Protein AF-A0A0B1S1R9-F1 (afdb_monomer_lite)

Sequence (135 aa):
LTGIVDGVKWVFHLLRCFLVNSSICFGLYNGQFQDDIIDDAQSFVAAAEVLKTRGAYKIYVIATHGVLSSDAPALLEASPITQVIVTNTVPHEVQKMRCHKIKTVDISLMLCEAIRRIYHNESMGQLFRDITLDD

Organism: Oesophagostomum dentatum (NCBI:txid61180)

InterPro domains:
  IPR000836 Phosphoribosyltransferase domain [cd06223] (35-89)
  IPR005946 Ribose-phosphate pyrophosphokinase [PF14572] (35-129)
  IPR005946 Ribose-phosphate pyrophosphokinase [PTHR10210] (35-130)
  IPR029057 Phosphoribosyltransferase-like [G3DSA:3.40.50.2020] (33-105)
  IPR029057 Phosphoribosyltransferase-like [SSF53271] (35-128)

pLDDT: mean 72.1, std 21.44, range [29.03, 93.19]

Radius of gyration: 16.04 Å; chains: 1; bounding box: 42×34×36 Å

Foldseek 3Di:
DVVVVVLVVVVVVVVVVVDPPFLEDDPDDPDDPPPLEDAAQPVVLVVQVVSVVVPGPAYEAEHAHYNCPDCSLVSCQPGSHQAYEYEVPDDCVVSCVSHVRYDYDYCVVLVVVVVVCVVVVHDPVVSSVPDDSPD

Structure (mmCIF, N/CA/C/O backbone):
data_AF-A0A0B1S1R9-F1
#
_entry.id   AF-A0A0B1S1R9-F1
#
loop_
_atom_site.group_PDB
_atom_site.id
_atom_site.type_symbol
_atom_site.label_atom_id
_atom_site.label_alt_id
_atom_site.label_comp_id
_atom_site.label_asym_id
_atom_site.label_entity_id
_atom_site.label_seq_id
_atom_site.pdbx_PDB_ins_code
_atom_site.Cartn_x
_atom_site.Cartn_y
_atom_site.Cartn_z
_atom_site.occupancy
_atom_site.B_iso_or_equiv
_atom_site.auth_seq_id
_atom_site.auth_comp_id
_atom_site.auth_asym_id
_atom_site.auth_atom_id
_atom_site.pdbx_PDB_model_num
ATOM 1 N N . LEU A 1 1 ? 5.076 -2.148 -21.431 1.00 35.22 1 LEU A N 1
ATOM 2 C CA . LEU A 1 1 ? 4.177 -1.368 -20.546 1.00 35.22 1 LEU A CA 1
ATOM 3 C C . LEU A 1 1 ? 3.080 -2.230 -19.917 1.00 35.22 1 LEU A C 1
ATOM 5 O O . LEU A 1 1 ? 2.825 -2.043 -18.741 1.00 35.22 1 LEU A O 1
ATOM 9 N N . THR A 1 2 ? 2.514 -3.220 -20.617 1.00 31.05 2 THR A N 1
ATOM 10 C CA . THR A 1 2 ? 1.559 -4.206 -20.057 1.00 31.05 2 THR A CA 1
ATOM 11 C C . THR A 1 2 ? 2.128 -5.054 -18.908 1.00 31.05 2 THR A C 1
ATOM 13 O O . THR A 1 2 ? 1.465 -5.232 -17.895 1.00 31.05 2 THR A O 1
ATOM 16 N N . GLY A 1 3 ? 3.398 -5.469 -18.989 1.00 31.45 3 GLY A N 1
ATOM 17 C CA . GLY A 1 3 ? 4.004 -6.355 -17.982 1.00 31.45 3 GLY A CA 1
ATOM 18 C C . GLY A 1 3 ? 4.190 -5.772 -16.572 1.00 31.45 3 GLY A C 1
ATOM 19 O O . GLY A 1 3 ? 4.188 -6.533 -15.615 1.00 31.45 3 GLY A O 1
ATOM 20 N N . ILE A 1 4 ? 4.323 -4.449 -16.408 1.00 35.09 4 ILE A N 1
ATOM 21 C CA . ILE A 1 4 ? 4.478 -3.829 -15.072 1.00 35.09 4 ILE A CA 1
ATOM 22 C C . ILE A 1 4 ? 3.134 -3.833 -14.336 1.00 35.09 4 ILE A C 1
ATOM 24 O O . ILE A 1 4 ? 3.068 -4.206 -13.168 1.00 35.09 4 ILE A O 1
ATOM 28 N N . VAL A 1 5 ? 2.052 -3.496 -15.045 1.00 36.81 5 VAL A N 1
ATOM 29 C CA . VAL A 1 5 ? 0.685 -3.510 -14.500 1.00 36.81 5 VAL A CA 1
ATOM 30 C C . VAL A 1 5 ? 0.241 -4.939 -14.167 1.00 36.81 5 VAL A C 1
ATOM 32 O O . VAL A 1 5 ? -0.414 -5.167 -13.151 1.00 36.81 5 VAL A O 1
ATOM 35 N N . ASP A 1 6 ? 0.650 -5.914 -14.984 1.00 38.03 6 ASP A N 1
ATOM 36 C CA . ASP A 1 6 ? 0.406 -7.336 -14.727 1.00 38.03 6 ASP A CA 1
ATOM 37 C C . ASP A 1 6 ? 1.219 -7.861 -13.536 1.00 38.03 6 ASP A C 1
ATOM 39 O O . ASP A 1 6 ? 0.718 -8.671 -12.762 1.00 38.03 6 ASP A O 1
ATOM 43 N N . GLY A 1 7 ? 2.436 -7.357 -13.334 1.00 39.47 7 GLY A N 1
ATOM 44 C CA . GLY A 1 7 ? 3.291 -7.690 -12.197 1.00 39.47 7 GLY A CA 1
ATOM 45 C C . GLY A 1 7 ? 2.722 -7.274 -10.847 1.00 39.47 7 GLY A C 1
ATOM 46 O O . GLY A 1 7 ? 2.695 -8.064 -9.905 1.00 39.47 7 GLY A O 1
ATOM 47 N N . VAL A 1 8 ? 2.190 -6.055 -10.765 1.00 44.72 8 VAL A N 1
ATOM 48 C CA . VAL A 1 8 ? 1.487 -5.590 -9.566 1.00 44.72 8 VAL A CA 1
ATOM 49 C C . VAL A 1 8 ? 0.217 -6.423 -9.342 1.00 44.72 8 VAL A C 1
ATOM 51 O O . VAL A 1 8 ? -0.027 -6.895 -8.232 1.00 44.72 8 VAL A O 1
ATOM 54 N N . LYS A 1 9 ? -0.565 -6.696 -10.397 1.00 40.50 9 LYS A N 1
ATOM 55 C CA . LYS A 1 9 ? -1.725 -7.603 -10.314 1.00 40.50 9 LYS A CA 1
ATOM 56 C C . LYS A 1 9 ? -1.339 -9.009 -9.841 1.00 40.50 9 LYS A C 1
ATOM 58 O O . LYS A 1 9 ? -2.132 -9.640 -9.146 1.00 40.50 9 LYS A O 1
ATOM 63 N N . TRP A 1 10 ? -0.137 -9.482 -10.167 1.00 40.19 10 TRP A N 1
ATOM 64 C CA . TRP A 1 10 ? 0.419 -10.746 -9.681 1.00 40.19 10 TRP A CA 1
ATOM 65 C C . TRP A 1 10 ? 0.801 -10.709 -8.201 1.00 40.19 10 TRP A C 1
ATOM 67 O O . TRP A 1 10 ? 0.472 -11.660 -7.499 1.00 40.19 10 TRP A O 1
ATOM 77 N N . VAL A 1 11 ? 1.390 -9.618 -7.692 1.00 46.78 11 VAL A N 1
ATOM 78 C CA . VAL A 1 11 ? 1.607 -9.418 -6.241 1.00 46.78 11 V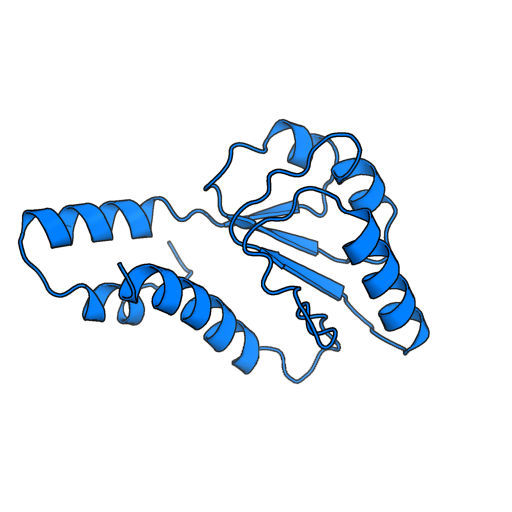AL A CA 1
ATOM 79 C C . VAL A 1 11 ? 0.274 -9.522 -5.489 1.00 46.78 11 VAL A C 1
ATOM 81 O O . VAL A 1 11 ? 0.161 -10.245 -4.498 1.00 46.78 11 VAL A O 1
ATOM 84 N N . PHE A 1 12 ? -0.781 -8.901 -6.024 1.00 49.62 12 PHE A N 1
ATOM 85 C CA . PHE A 1 12 ? -2.133 -9.021 -5.476 1.00 49.62 12 PHE A CA 1
ATOM 86 C C . PHE A 1 12 ? -2.740 -10.429 -5.638 1.00 49.62 12 PHE A C 1
ATOM 88 O O . PHE A 1 12 ? -3.474 -10.881 -4.760 1.00 49.62 12 PHE A O 1
ATOM 95 N N . HIS A 1 13 ? -2.432 -11.152 -6.720 1.00 39.94 13 HIS A N 1
ATOM 96 C CA . HIS A 1 13 ? -2.878 -12.535 -6.936 1.00 39.94 13 HIS A CA 1
ATOM 97 C C . HIS A 1 13 ? -2.173 -13.537 -6.005 1.00 39.94 13 HIS A C 1
ATOM 99 O O . HIS A 1 13 ? -2.807 -14.467 -5.514 1.00 39.94 13 HIS A O 1
ATOM 105 N N . LEU A 1 14 ? -0.890 -13.330 -5.699 1.00 37.22 14 LEU A N 1
ATOM 106 C CA . LEU A 1 14 ? -0.141 -14.151 -4.746 1.00 37.22 14 LEU A CA 1
ATOM 107 C C . LEU A 1 14 ? -0.669 -13.947 -3.315 1.00 37.22 14 LEU A C 1
ATOM 109 O O . LEU A 1 14 ? -0.914 -14.917 -2.596 1.00 37.22 14 LEU A O 1
ATOM 113 N N . LEU A 1 15 ? -0.962 -12.693 -2.943 1.00 42.78 15 LEU A N 1
ATOM 114 C CA . LEU A 1 15 ? -1.657 -12.344 -1.696 1.00 42.78 15 LEU A CA 1
ATOM 115 C C . LEU A 1 15 ? -3.061 -12.968 -1.620 1.00 42.78 15 LEU A C 1
ATOM 117 O O . LEU A 1 15 ? -3.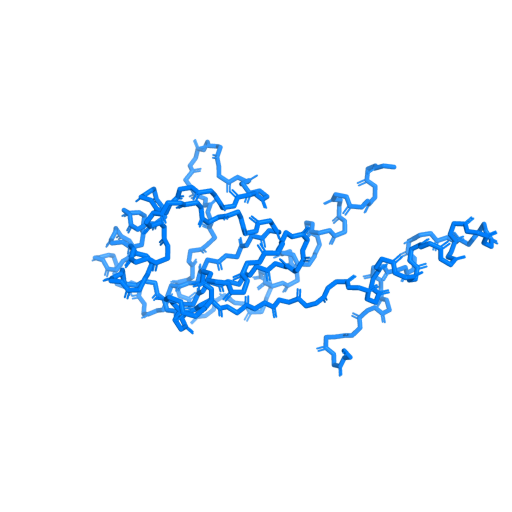491 -13.391 -0.549 1.00 42.78 15 LEU A O 1
ATOM 121 N N . ARG A 1 16 ? -3.762 -13.106 -2.752 1.00 37.38 16 ARG A N 1
ATOM 122 C CA . ARG A 1 16 ? -5.083 -13.753 -2.831 1.00 37.38 16 ARG A CA 1
ATOM 123 C C . ARG A 1 16 ? -5.042 -15.249 -2.484 1.00 37.38 16 ARG A C 1
ATOM 125 O O . ARG A 1 16 ? -6.000 -15.743 -1.893 1.00 37.38 16 ARG A O 1
ATOM 132 N N . CYS A 1 17 ? -3.955 -15.960 -2.795 1.00 29.80 17 CYS A N 1
ATOM 133 C CA . CYS A 1 17 ? -3.801 -17.385 -2.462 1.00 29.80 17 CYS A CA 1
ATOM 134 C C . CYS A 1 17 ? -3.440 -17.639 -0.988 1.00 29.80 17 CYS A C 1
ATOM 136 O O . CYS A 1 17 ? -3.794 -18.687 -0.454 1.00 29.80 17 CYS A O 1
ATOM 138 N N . PHE A 1 18 ? -2.798 -16.690 -0.302 1.00 33.28 18 PHE A N 1
ATOM 139 C CA . PHE A 1 18 ? -2.391 -16.857 1.102 1.00 33.28 18 PHE A CA 1
ATOM 140 C C . PHE A 1 18 ? -3.522 -16.586 2.118 1.00 33.28 18 PHE A C 1
ATOM 142 O O . PHE A 1 18 ? -3.368 -16.840 3.311 1.00 33.28 18 PHE A O 1
ATOM 149 N N . LEU A 1 19 ? -4.670 -16.062 1.672 1.00 42.66 19 LEU A N 1
ATOM 150 C CA . LEU A 1 19 ? -5.621 -15.343 2.532 1.00 42.66 19 LEU A CA 1
ATOM 151 C C . LEU A 1 19 ? -7.069 -15.870 2.468 1.00 42.66 19 LEU A C 1
ATOM 153 O O . LEU A 1 19 ? -8.013 -15.145 2.764 1.00 42.66 19 LEU A O 1
ATOM 157 N N . VAL A 1 20 ? -7.270 -17.148 2.133 1.00 38.94 20 VAL A N 1
ATOM 158 C CA . VAL A 1 20 ? -8.614 -17.768 2.029 1.00 38.94 20 VAL A CA 1
ATOM 159 C C . VAL A 1 20 ? -9.256 -18.068 3.403 1.00 38.94 20 VAL A C 1
ATOM 161 O O . VAL A 1 20 ? -10.429 -18.415 3.473 1.00 38.94 20 VAL A O 1
ATOM 164 N N . ASN A 1 21 ? -8.542 -17.873 4.519 1.00 35.22 21 ASN A N 1
ATOM 165 C CA . ASN A 1 21 ? -9.028 -18.201 5.873 1.00 35.22 21 ASN A CA 1
ATOM 166 C C . ASN A 1 21 ? -9.283 -16.991 6.792 1.00 35.22 21 ASN A C 1
ATOM 168 O O . ASN A 1 21 ? -9.459 -17.134 8.000 1.00 35.22 21 ASN A O 1
ATOM 172 N N . SER A 1 22 ? -9.295 -15.770 6.263 1.00 34.66 22 SER A N 1
ATOM 173 C CA . SER A 1 22 ? -9.653 -14.573 7.029 1.00 34.66 22 SER A CA 1
ATOM 174 C C . SER A 1 22 ? -10.467 -13.659 6.130 1.00 34.66 22 SER A C 1
ATOM 176 O O . SER A 1 22 ? -10.058 -13.391 5.009 1.00 34.66 22 SER A O 1
ATOM 178 N N . SER A 1 23 ? -11.636 -13.224 6.594 1.00 41.75 23 SER A N 1
ATOM 179 C CA . SER A 1 23 ? -12.591 -12.389 5.855 1.00 41.75 23 SER A CA 1
ATOM 180 C C . SER A 1 23 ? -12.017 -11.003 5.526 1.00 41.75 23 SER A C 1
ATOM 182 O O . SER A 1 23 ? -12.346 -10.014 6.174 1.00 41.75 23 SER A O 1
ATOM 184 N N . ILE A 1 24 ? -11.126 -10.951 4.541 1.00 47.22 24 ILE A N 1
ATOM 185 C CA . ILE A 1 24 ? -10.345 -9.791 4.117 1.00 47.22 24 ILE A CA 1
ATOM 186 C C . ILE A 1 24 ? -11.086 -9.109 2.972 1.00 47.22 24 ILE A C 1
ATOM 188 O O . ILE A 1 24 ? -11.479 -9.754 2.000 1.00 47.22 24 ILE A O 1
ATOM 192 N N . CYS A 1 25 ? -11.276 -7.793 3.075 1.00 43.22 25 CYS A N 1
ATOM 193 C CA . CYS A 1 25 ? -11.719 -7.009 1.933 1.00 43.22 25 CYS A CA 1
ATOM 194 C C . CYS A 1 25 ? -10.576 -6.911 0.925 1.00 43.22 25 CYS A C 1
ATOM 196 O O . CYS A 1 25 ? -9.609 -6.196 1.150 1.00 43.22 25 CYS A O 1
ATOM 198 N N . PHE A 1 26 ? -10.696 -7.590 -0.207 1.00 48.72 26 PHE A N 1
ATOM 199 C CA . PHE A 1 26 ? -10.240 -6.966 -1.443 1.00 48.72 26 PHE A CA 1
ATOM 200 C C . PHE A 1 26 ? -11.354 -6.024 -1.889 1.00 48.72 26 PHE A C 1
ATOM 202 O O . PHE A 1 26 ? -12.520 -6.402 -1.768 1.00 48.72 26 PHE A O 1
ATOM 209 N N . GLY A 1 27 ? -11.008 -4.835 -2.389 1.00 40.78 27 GLY A N 1
ATOM 210 C CA . GLY A 1 27 ? -11.935 -3.884 -3.010 1.00 40.78 27 GLY A CA 1
ATOM 211 C C . GLY A 1 27 ? -12.684 -4.503 -4.195 1.00 40.78 27 GLY A C 1
ATOM 212 O O . GLY A 1 27 ? -12.374 -4.264 -5.353 1.00 40.78 27 GLY A O 1
ATOM 213 N N . LEU A 1 28 ? -13.663 -5.353 -3.905 1.00 34.75 28 LEU A N 1
ATOM 214 C CA . LEU A 1 28 ? -14.536 -6.017 -4.858 1.00 34.75 28 LEU A CA 1
ATOM 215 C C . LEU A 1 28 ? -15.975 -5.711 -4.446 1.00 34.75 28 LEU A C 1
ATOM 217 O O . LEU A 1 28 ? -16.726 -6.582 -4.012 1.00 34.75 28 LEU A O 1
ATOM 221 N N . TYR A 1 29 ? -16.353 -4.442 -4.586 1.00 31.30 29 TYR A N 1
ATOM 222 C CA . TYR A 1 29 ? -17.718 -4.120 -4.983 1.00 31.30 29 TYR A CA 1
ATOM 223 C C . TYR A 1 29 ? -17.770 -4.094 -6.515 1.00 31.30 29 TYR A C 1
ATOM 225 O O . TYR A 1 29 ? -16.802 -3.714 -7.169 1.00 31.30 29 TYR A O 1
ATOM 233 N N . ASN A 1 30 ? -18.878 -4.584 -7.071 1.00 29.03 30 ASN A N 1
ATOM 234 C CA . ASN A 1 30 ? -19.134 -4.838 -8.494 1.00 29.03 30 ASN A CA 1
ATOM 235 C C . ASN A 1 30 ? -19.116 -3.573 -9.389 1.00 29.03 30 ASN A C 1
ATOM 237 O O . ASN A 1 30 ? -20.124 -3.215 -9.990 1.00 29.03 30 ASN A O 1
ATOM 241 N N . GLY A 1 31 ? -17.956 -2.928 -9.512 1.00 30.70 31 GLY A N 1
ATOM 242 C CA . GLY A 1 31 ? -17.696 -1.788 -10.389 1.00 30.70 31 GLY A CA 1
ATOM 243 C C . GLY A 1 31 ? -16.690 -0.826 -9.754 1.00 30.70 31 GLY A C 1
ATOM 244 O O . GLY A 1 31 ? -17.009 -0.202 -8.754 1.00 30.70 31 GLY A O 1
ATOM 245 N N . GLN A 1 32 ? -15.496 -0.702 -10.346 1.00 32.53 32 GLN A N 1
ATOM 246 C CA . GLN A 1 32 ? -14.536 0.398 -10.113 1.00 32.53 32 GLN A CA 1
ATOM 247 C C . GLN A 1 32 ? -13.884 0.535 -8.714 1.00 32.53 32 GLN A C 1
ATOM 249 O O . GLN A 1 32 ? -13.801 1.635 -8.199 1.00 32.53 32 GLN A O 1
ATOM 254 N N . PHE A 1 33 ? -13.358 -0.540 -8.113 1.00 41.44 33 PHE A N 1
ATOM 255 C CA . PHE A 1 33 ? -12.373 -0.425 -7.010 1.00 41.44 33 PHE A CA 1
ATOM 256 C C . PHE A 1 33 ? -11.124 -1.292 -7.264 1.00 41.44 33 PHE A C 1
ATOM 258 O O . PHE A 1 33 ? -10.562 -1.913 -6.366 1.00 41.44 33 PHE A O 1
ATOM 265 N N . GLN A 1 34 ? -10.659 -1.335 -8.518 1.00 44.47 34 GLN A N 1
ATOM 266 C CA . GLN A 1 34 ? -9.233 -1.566 -8.794 1.00 44.47 34 GLN A CA 1
ATOM 267 C C . GLN A 1 34 ? -8.524 -0.219 -8.702 1.00 44.47 34 GLN A C 1
ATOM 269 O O . GLN A 1 34 ? -7.912 0.228 -9.665 1.00 44.47 34 GLN A O 1
ATOM 274 N N . ASP A 1 35 ? -8.669 0.442 -7.561 1.00 54.34 35 ASP A N 1
ATOM 275 C CA . ASP A 1 35 ? -7.946 1.672 -7.337 1.00 54.34 35 ASP A CA 1
ATOM 276 C C . ASP A 1 35 ? -6.540 1.256 -6.921 1.00 54.34 35 ASP A C 1
ATOM 278 O O . ASP A 1 35 ? -6.234 0.912 -5.780 1.00 54.34 35 ASP A O 1
ATOM 282 N N . ASP A 1 36 ? -5.680 1.240 -7.927 1.00 67.50 36 ASP A N 1
ATOM 283 C CA . ASP A 1 36 ? -4.253 1.437 -7.770 1.00 67.50 36 ASP A CA 1
ATOM 284 C C . ASP A 1 36 ? -3.952 2.601 -6.806 1.00 67.50 36 ASP A C 1
ATOM 286 O O . ASP A 1 36 ? -2.919 2.582 -6.150 1.00 67.50 36 ASP A O 1
ATOM 290 N N . ILE A 1 37 ? -4.855 3.571 -6.627 1.00 79.44 37 ILE A N 1
ATOM 291 C CA . ILE A 1 37 ? -4.647 4.762 -5.800 1.00 79.44 37 ILE A CA 1
ATOM 292 C C . ILE A 1 37 ? -5.648 4.874 -4.636 1.00 79.44 37 ILE A C 1
ATOM 294 O O . ILE A 1 37 ? -6.851 4.944 -4.837 1.00 79.44 37 ILE A O 1
ATOM 298 N N . ILE A 1 38 ? -5.164 5.033 -3.403 1.00 82.69 38 ILE A N 1
ATOM 299 C CA . ILE A 1 38 ? -5.980 5.521 -2.279 1.00 82.69 38 ILE A CA 1
ATOM 300 C C . ILE A 1 38 ? -5.764 7.026 -2.151 1.00 82.69 38 ILE A C 1
ATOM 302 O O . ILE A 1 38 ? -4.687 7.459 -1.737 1.00 82.69 38 ILE A O 1
ATOM 306 N N . ASP A 1 39 ? -6.792 7.808 -2.466 1.00 81.94 39 ASP A N 1
ATOM 307 C CA . ASP A 1 39 ? -6.816 9.259 -2.253 1.00 81.94 39 ASP A CA 1
ATOM 308 C C . ASP A 1 39 ? -7.749 9.629 -1.088 1.00 81.94 39 ASP A C 1
ATOM 310 O O . ASP A 1 39 ? -7.272 10.030 -0.026 1.00 81.94 39 ASP A O 1
ATOM 314 N N . ASP A 1 40 ? -9.054 9.372 -1.239 1.00 82.44 40 ASP A N 1
ATOM 315 C CA . ASP A 1 40 ? -10.055 9.493 -0.173 1.00 82.44 40 ASP A CA 1
ATOM 316 C C . ASP A 1 40 ? -10.289 8.143 0.534 1.00 82.44 40 ASP A C 1
ATOM 318 O O . ASP A 1 40 ? -10.357 7.080 -0.087 1.00 82.44 40 ASP A O 1
ATOM 322 N N . ALA A 1 41 ? -10.437 8.183 1.858 1.00 84.50 41 ALA A N 1
ATOM 323 C CA . ALA A 1 41 ? -10.702 7.023 2.697 1.00 84.50 41 ALA A CA 1
ATOM 324 C C . ALA A 1 41 ? -12.197 6.737 2.915 1.00 84.50 41 ALA A C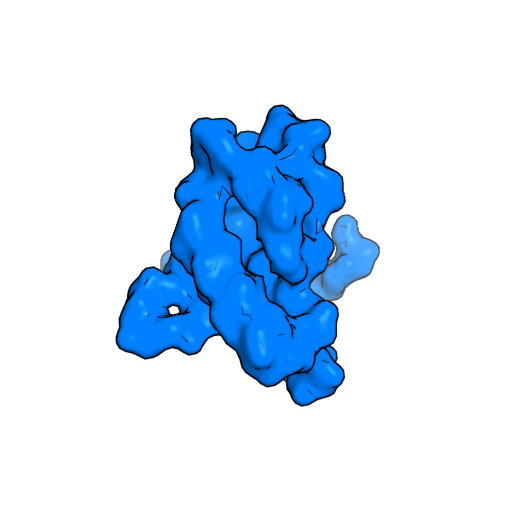 1
ATOM 326 O O . ALA A 1 41 ? -12.522 5.632 3.351 1.00 84.50 41 ALA A O 1
ATOM 327 N N . GLN A 1 42 ? -13.113 7.675 2.637 1.00 85.75 42 GLN A N 1
ATOM 328 C CA . GLN A 1 42 ? -14.537 7.540 2.994 1.00 85.75 42 GLN A CA 1
ATOM 329 C C . GLN A 1 42 ? -15.171 6.242 2.474 1.00 85.75 42 GLN A C 1
ATOM 331 O O . GLN A 1 42 ? -15.780 5.489 3.239 1.00 85.75 42 GLN A O 1
ATOM 336 N N . SER A 1 43 ? -14.965 5.934 1.193 1.00 82.75 43 SER A N 1
ATOM 337 C CA . SER A 1 43 ? -15.498 4.722 0.563 1.00 82.75 43 SER A CA 1
ATOM 338 C C . SER A 1 43 ? -14.934 3.440 1.183 1.00 82.75 43 SER A C 1
ATO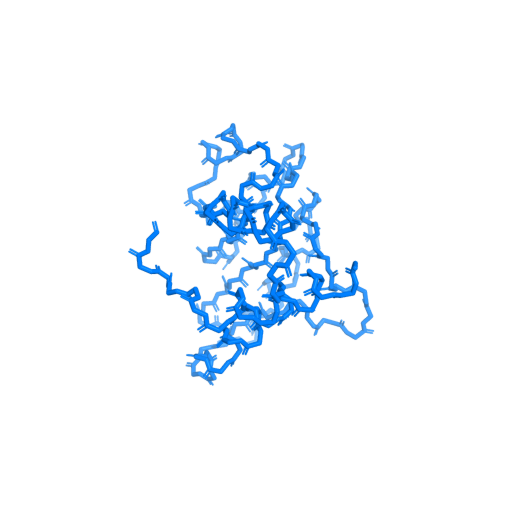M 340 O O . SER A 1 43 ? -15.670 2.477 1.407 1.00 82.75 43 SER A O 1
ATOM 342 N N . PHE A 1 44 ? -13.642 3.434 1.525 1.00 83.94 44 PHE A N 1
ATOM 343 C CA . PHE A 1 44 ? -12.991 2.296 2.177 1.00 83.94 44 PHE A CA 1
ATOM 344 C C . PHE A 1 44 ? -13.507 2.083 3.601 1.00 83.94 44 PHE A C 1
ATOM 346 O O . PHE A 1 44 ? -13.727 0.941 4.006 1.00 83.94 44 PHE A O 1
ATOM 353 N N . VAL A 1 45 ? -13.747 3.164 4.350 1.00 88.06 45 VAL A N 1
ATOM 354 C CA . VAL A 1 45 ? -14.323 3.093 5.700 1.00 88.06 45 VAL A CA 1
ATOM 355 C C . VAL A 1 45 ? -15.747 2.541 5.655 1.00 88.06 45 VAL A C 1
ATOM 357 O O . VAL A 1 45 ? -16.045 1.591 6.378 1.00 88.06 45 VAL A O 1
ATOM 360 N N . ALA A 1 46 ? -16.596 3.044 4.754 1.00 86.44 46 ALA A N 1
ATOM 361 C CA . ALA A 1 46 ? -17.964 2.550 4.591 1.00 86.44 46 ALA A CA 1
ATOM 362 C C . ALA A 1 46 ? -17.997 1.056 4.218 1.00 86.44 46 ALA A C 1
ATOM 364 O O . ALA A 1 46 ? -18.748 0.269 4.801 1.00 86.44 46 ALA A O 1
ATOM 365 N N . ALA A 1 47 ? -17.136 0.631 3.289 1.00 82.56 47 ALA A N 1
ATOM 366 C CA . ALA A 1 47 ? -17.000 -0.779 2.936 1.00 82.56 47 ALA A CA 1
ATOM 367 C C . ALA A 1 47 ? -16.536 -1.626 4.135 1.00 82.56 47 ALA A C 1
ATOM 369 O O . ALA A 1 47 ? -17.065 -2.716 4.372 1.00 82.56 47 ALA A O 1
ATOM 370 N N . ALA A 1 48 ? -15.583 -1.120 4.920 1.00 85.06 48 ALA A N 1
ATOM 371 C CA . ALA A 1 48 ? -15.079 -1.808 6.098 1.00 85.06 48 ALA A CA 1
ATOM 372 C C . ALA A 1 48 ? -16.157 -1.978 7.184 1.00 85.06 48 ALA A C 1
ATOM 374 O O . ALA A 1 48 ? -16.250 -3.046 7.789 1.00 85.06 48 ALA A O 1
ATOM 375 N N . GLU A 1 49 ? -17.020 -0.987 7.403 1.00 87.62 49 GLU A N 1
ATOM 376 C CA . GLU A 1 49 ? -18.154 -1.104 8.331 1.00 87.62 49 GLU A CA 1
ATOM 377 C C . GLU A 1 49 ? -19.160 -2.175 7.890 1.00 87.62 49 GLU A C 1
ATOM 379 O O . GLU A 1 49 ? -19.569 -3.026 8.689 1.00 87.62 49 GLU A O 1
ATOM 384 N N . VAL A 1 50 ? -19.505 -2.213 6.599 1.00 85.50 50 VAL A N 1
ATOM 385 C CA . VAL A 1 50 ? -20.390 -3.251 6.041 1.00 85.50 50 VAL A CA 1
ATOM 386 C C . VAL A 1 50 ? -19.788 -4.645 6.220 1.00 85.50 50 VAL A C 1
ATOM 388 O O . VAL A 1 50 ? -20.487 -5.603 6.544 1.00 85.50 50 VAL A O 1
ATOM 391 N N . LEU A 1 51 ? -18.480 -4.794 6.049 1.00 79.75 51 LEU A N 1
ATOM 392 C CA . LEU A 1 51 ? -17.829 -6.079 6.287 1.00 79.75 51 LEU A CA 1
ATOM 393 C C . LEU A 1 51 ? -17.782 -6.444 7.762 1.00 79.75 51 LEU A C 1
ATOM 395 O O . LEU A 1 51 ? -17.981 -7.609 8.110 1.00 79.75 51 LEU A O 1
ATOM 399 N N . LYS A 1 52 ? -17.556 -5.461 8.635 1.00 82.62 52 LYS A N 1
ATOM 400 C CA . LYS A 1 52 ? -17.535 -5.687 10.076 1.00 82.62 52 LYS A CA 1
ATOM 401 C C . LYS A 1 52 ? -18.893 -6.170 10.578 1.00 82.62 52 LYS A C 1
ATOM 403 O O . LYS A 1 52 ? -18.948 -7.149 11.318 1.00 82.62 52 LYS A O 1
ATOM 408 N N . THR A 1 53 ? -19.978 -5.554 10.108 1.00 83.56 53 THR A N 1
ATOM 409 C CA . THR A 1 53 ? -21.357 -5.974 10.420 1.00 83.56 53 THR A CA 1
ATOM 410 C C . THR A 1 53 ? -21.699 -7.357 9.862 1.00 83.56 53 THR A C 1
ATOM 412 O O . THR A 1 53 ? -22.458 -8.094 10.483 1.00 83.56 53 THR A O 1
ATOM 415 N N . ARG A 1 54 ? -21.078 -7.768 8.749 1.00 83.00 54 ARG A N 1
ATOM 416 C CA . ARG A 1 54 ? -21.179 -9.132 8.192 1.00 83.00 54 ARG A CA 1
ATOM 417 C C . ARG A 1 54 ? -20.278 -10.166 8.884 1.00 83.00 54 ARG A C 1
ATOM 419 O O . ARG A 1 54 ? -20.202 -11.302 8.424 1.00 83.00 54 ARG A O 1
ATOM 426 N N . GLY A 1 55 ? -19.605 -9.803 9.977 1.00 80.06 55 GLY A N 1
ATOM 427 C CA . GLY A 1 55 ? -18.792 -10.724 10.776 1.00 80.06 55 GLY A CA 1
ATOM 428 C C . GLY A 1 55 ? -17.326 -10.827 10.351 1.00 80.06 55 GLY A C 1
ATOM 429 O O . GLY A 1 55 ? -16.651 -11.786 10.722 1.00 80.06 55 GLY A O 1
ATOM 430 N N . ALA A 1 56 ? -16.795 -9.863 9.591 1.00 78.50 56 ALA A N 1
ATOM 431 C CA . ALA A 1 56 ? -15.372 -9.850 9.269 1.00 78.50 56 ALA A CA 1
ATOM 432 C C . ALA A 1 56 ? -14.507 -9.660 10.531 1.00 78.50 56 ALA A C 1
ATOM 434 O O . ALA A 1 56 ? -14.641 -8.687 11.284 1.00 78.50 56 ALA A O 1
ATOM 435 N N . TYR A 1 57 ? -13.579 -10.593 10.759 1.00 79.25 57 TYR A N 1
ATOM 436 C CA . TYR A 1 57 ? -12.685 -10.538 11.915 1.00 79.25 57 TYR A CA 1
ATOM 437 C C . TYR A 1 57 ? -11.602 -9.464 11.745 1.00 79.25 57 TYR A C 1
ATOM 439 O O . TYR A 1 57 ? -11.439 -8.615 12.624 1.00 79.25 57 TYR A O 1
ATOM 447 N N . LYS A 1 58 ? -10.926 -9.457 10.589 1.00 81.38 58 LYS A N 1
ATOM 448 C CA . LYS A 1 58 ? -9.869 -8.504 10.229 1.00 81.38 58 LYS A CA 1
ATOM 449 C C . LYS A 1 58 ? -10.084 -7.968 8.823 1.00 81.38 58 LYS A C 1
ATOM 451 O O . LYS A 1 58 ? -10.417 -8.731 7.925 1.00 81.38 58 LYS A O 1
ATOM 456 N N . ILE A 1 59 ? -9.841 -6.677 8.639 1.00 82.38 59 ILE A N 1
ATOM 457 C CA . ILE A 1 59 ? -10.050 -5.979 7.370 1.00 82.38 59 ILE A CA 1
ATOM 458 C C . ILE A 1 59 ? -8.731 -5.331 6.979 1.00 82.38 59 ILE A C 1
ATOM 460 O O . ILE A 1 59 ? -8.193 -4.519 7.726 1.00 82.38 59 ILE A O 1
ATOM 464 N N . TYR A 1 60 ? -8.217 -5.696 5.814 1.00 83.19 60 TYR A N 1
ATOM 465 C CA . TYR A 1 60 ? -6.995 -5.131 5.266 1.00 83.19 60 TYR A CA 1
ATOM 466 C C . TYR A 1 60 ? -7.348 -4.361 4.005 1.00 83.19 60 TYR A C 1
ATOM 468 O O . TYR A 1 60 ? -8.214 -4.794 3.253 1.00 83.19 60 TYR A O 1
ATOM 476 N N . VAL A 1 61 ? -6.685 -3.233 3.789 1.00 83.62 61 VAL A N 1
ATOM 477 C CA . VAL A 1 61 ? -6.761 -2.471 2.542 1.00 83.62 61 VAL A CA 1
ATOM 478 C C . VAL A 1 61 ? -5.374 -2.487 1.927 1.00 83.62 61 VAL A C 1
ATOM 480 O O . VAL A 1 61 ? -4.395 -2.290 2.642 1.00 83.62 61 VAL A O 1
ATOM 483 N N . ILE A 1 62 ? -5.276 -2.755 0.629 1.00 83.50 62 ILE A N 1
ATOM 484 C CA . ILE A 1 62 ? -3.997 -2.811 -0.077 1.00 83.50 62 ILE A CA 1
ATOM 485 C C . ILE A 1 62 ? -4.133 -2.012 -1.373 1.00 83.50 62 ILE A C 1
ATOM 487 O O . ILE A 1 62 ? -5.074 -2.254 -2.125 1.00 83.50 62 ILE A O 1
ATOM 491 N N . ALA A 1 63 ? -3.208 -1.089 -1.630 1.00 83.06 63 ALA A N 1
ATOM 492 C CA . ALA A 1 63 ? -3.155 -0.303 -2.864 1.00 83.06 63 ALA A CA 1
ATOM 493 C C . ALA A 1 63 ? -1.710 -0.030 -3.289 1.00 83.06 63 ALA A C 1
ATOM 495 O O . ALA A 1 63 ? -0.788 -0.145 -2.482 1.00 83.06 63 ALA A O 1
ATOM 496 N N . THR A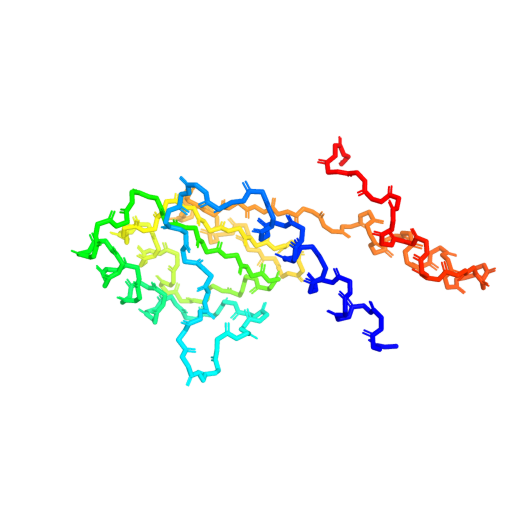 1 64 ? -1.484 0.340 -4.552 1.00 83.38 64 THR A N 1
ATOM 497 C CA . THR A 1 64 ? -0.133 0.710 -4.989 1.00 83.38 64 THR A CA 1
ATOM 498 C C . THR A 1 64 ? 0.224 2.111 -4.531 1.00 83.38 64 THR A C 1
ATOM 500 O O . THR A 1 64 ? 1.246 2.297 -3.882 1.00 83.38 64 THR A O 1
ATOM 503 N N . HIS A 1 65 ? -0.619 3.093 -4.788 1.00 84.25 65 HIS A N 1
ATOM 504 C CA . HIS A 1 65 ? -0.349 4.501 -4.555 1.00 84.25 65 HIS A CA 1
ATOM 505 C C . HIS A 1 65 ? -1.155 5.003 -3.354 1.00 84.25 65 HIS A C 1
ATOM 507 O O . HIS A 1 65 ? -2.374 5.108 -3.409 1.00 84.25 65 HIS A O 1
ATOM 513 N N . GLY A 1 66 ? -0.484 5.332 -2.252 1.00 86.25 66 GLY A N 1
ATOM 514 C CA . GLY A 1 66 ? -1.123 5.959 -1.091 1.00 86.25 66 GLY A CA 1
ATOM 515 C C . GLY A 1 66 ? -1.014 7.479 -1.148 1.00 86.25 66 GLY A C 1
ATOM 516 O O . GLY A 1 66 ? -0.110 8.029 -0.527 1.00 86.25 66 GLY A O 1
ATOM 517 N N . VAL A 1 67 ? -1.908 8.158 -1.873 1.00 88.94 67 VAL A N 1
ATOM 518 C CA . VAL A 1 67 ? -1.971 9.634 -1.886 1.00 88.94 67 VAL A CA 1
ATOM 519 C C . VAL A 1 67 ? -2.500 10.147 -0.546 1.00 88.94 67 VAL A C 1
ATOM 521 O O . VAL A 1 67 ? -1.899 11.043 0.051 1.00 88.94 67 VAL A O 1
ATOM 524 N N . LEU A 1 68 ? -3.560 9.505 -0.035 1.00 86.25 68 LEU A N 1
ATOM 525 C CA . LEU A 1 68 ? -4.086 9.687 1.321 1.00 86.25 68 LEU A CA 1
ATOM 526 C C . LEU A 1 68 ? -4.261 11.172 1.672 1.00 86.25 68 LEU A C 1
ATOM 528 O O . LEU A 1 68 ? -3.713 11.659 2.668 1.00 86.25 68 LEU A O 1
ATOM 532 N N . SER A 1 69 ? -4.961 11.909 0.811 1.00 82.94 69 SER A N 1
ATOM 533 C CA . SER A 1 69 ? -5.074 13.355 0.951 1.00 82.94 69 SER A CA 1
ATOM 534 C C . SER A 1 69 ? -5.959 13.758 2.135 1.00 82.94 69 SER A C 1
ATOM 536 O O . SER A 1 69 ? -6.739 12.978 2.690 1.00 82.94 69 SER A O 1
ATOM 538 N N . SER A 1 70 ? -5.834 15.025 2.534 1.00 84.19 70 SER A N 1
ATOM 539 C CA . SER A 1 70 ? -6.723 15.664 3.510 1.00 84.19 70 SER A CA 1
ATOM 540 C C . SER A 1 70 ? -6.790 14.916 4.858 1.00 84.19 70 SER A C 1
ATOM 542 O O . SER A 1 70 ? -5.778 14.790 5.559 1.00 84.19 70 SER A O 1
ATOM 544 N N . ASP A 1 71 ? -7.976 14.432 5.235 1.00 87.75 71 ASP A N 1
ATOM 545 C CA . ASP A 1 71 ? -8.249 13.731 6.492 1.00 87.75 71 ASP A CA 1
ATOM 546 C C . ASP A 1 71 ? -8.349 12.211 6.340 1.00 87.75 71 ASP A C 1
ATOM 548 O O . ASP A 1 71 ? -8.703 11.516 7.295 1.00 87.75 71 ASP A O 1
ATOM 552 N N . ALA A 1 72 ? -7.962 11.668 5.181 1.00 89.25 72 ALA A N 1
ATOM 553 C CA . ALA A 1 72 ? -7.941 10.228 4.949 1.00 89.25 72 ALA A CA 1
ATOM 554 C C . ALA A 1 72 ? -7.202 9.448 6.060 1.00 89.25 72 ALA A C 1
ATOM 556 O O . ALA A 1 72 ? -7.768 8.475 6.559 1.00 89.25 72 ALA A O 1
ATOM 557 N N . PRO A 1 73 ? -6.018 9.872 6.558 1.00 91.38 73 PRO A N 1
ATOM 558 C CA . PRO A 1 73 ? -5.343 9.157 7.645 1.00 91.38 73 PRO A CA 1
ATOM 559 C C . PRO A 1 73 ? -6.157 9.114 8.946 1.00 91.38 73 PRO A C 1
ATOM 561 O O . PRO A 1 73 ? -6.191 8.087 9.618 1.00 91.38 73 PRO A O 1
ATOM 564 N N . ALA A 1 74 ? -6.848 10.205 9.291 1.00 91.44 74 ALA A N 1
ATOM 565 C CA . ALA A 1 74 ? -7.663 10.269 10.502 1.00 91.44 74 ALA A CA 1
ATOM 566 C C . ALA A 1 74 ? -8.897 9.358 10.396 1.00 91.44 74 ALA A C 1
ATOM 568 O O . ALA A 1 74 ? -9.228 8.645 11.345 1.00 91.44 74 ALA A O 1
ATOM 569 N N . LEU A 1 75 ? -9.535 9.328 9.221 1.00 91.75 75 LEU A N 1
ATOM 570 C CA . LEU A 1 75 ? -10.651 8.426 8.932 1.00 91.75 75 LEU A CA 1
ATOM 571 C C . LEU A 1 75 ? -10.221 6.958 9.022 1.00 91.75 75 LEU A C 1
ATOM 573 O O . LEU A 1 75 ? -10.904 6.147 9.644 1.00 91.75 75 LEU A O 1
ATOM 577 N N . LEU A 1 76 ? -9.061 6.616 8.457 1.00 91.00 76 LEU A N 1
ATOM 578 C CA . LEU A 1 76 ? -8.513 5.261 8.520 1.00 91.00 76 LEU A CA 1
ATOM 579 C C . LEU A 1 76 ? -8.189 4.844 9.962 1.00 91.00 76 LEU A C 1
ATOM 581 O O . LEU A 1 76 ? -8.517 3.722 10.365 1.00 91.00 76 LEU A O 1
ATOM 585 N N . GLU A 1 77 ? -7.619 5.741 10.768 1.00 93.19 77 GLU A N 1
ATOM 586 C CA . GLU A 1 77 ? -7.326 5.473 12.180 1.00 93.19 77 GLU A CA 1
ATOM 587 C C . GLU A 1 77 ? -8.606 5.197 12.986 1.00 93.19 77 GLU A C 1
ATOM 589 O O . GLU A 1 77 ? -8.650 4.230 13.748 1.00 93.19 77 GLU A O 1
ATOM 594 N N . ALA A 1 78 ? -9.680 5.955 12.750 1.00 92.94 78 ALA A N 1
ATOM 595 C CA . ALA A 1 78 ? -10.971 5.759 13.417 1.00 92.94 78 ALA A CA 1
ATOM 596 C C . ALA A 1 78 ? -11.773 4.544 12.899 1.00 92.94 78 ALA A C 1
ATOM 598 O O . ALA A 1 78 ? -12.663 4.046 13.585 1.00 92.94 78 ALA A O 1
ATOM 599 N N . SER A 1 79 ? -11.466 4.051 11.697 1.00 91.25 79 SER A N 1
ATOM 600 C CA . SER A 1 79 ? -12.230 2.990 11.026 1.00 91.25 79 SER A CA 1
ATOM 601 C C . SER A 1 79 ? -12.023 1.579 11.613 1.00 91.25 79 SER A C 1
ATOM 603 O O . SER A 1 79 ? -11.013 1.313 12.274 1.00 91.25 79 SER A O 1
ATOM 605 N N . PRO A 1 80 ? -12.897 0.602 11.292 1.00 87.81 80 PRO A N 1
ATOM 606 C CA . PRO A 1 80 ? -12.689 -0.808 11.648 1.00 87.81 80 PRO A CA 1
ATOM 607 C C . PRO A 1 80 ? -11.595 -1.512 10.819 1.00 87.81 80 PRO A C 1
ATOM 609 O O . PRO A 1 80 ? -11.397 -2.723 10.966 1.00 87.81 80 PRO A O 1
ATOM 612 N N . ILE A 1 81 ? -10.880 -0.788 9.949 1.00 89.00 81 ILE A N 1
ATOM 613 C CA . ILE A 1 81 ? -9.758 -1.327 9.177 1.00 89.00 81 ILE A CA 1
ATOM 614 C C . ILE A 1 81 ? -8.625 -1.694 10.138 1.00 89.00 81 ILE A C 1
ATOM 616 O O . ILE A 1 81 ? -8.266 -0.932 11.036 1.00 89.00 81 ILE A O 1
ATOM 620 N N . THR A 1 82 ? -8.076 -2.892 9.953 1.00 87.69 82 THR A N 1
ATOM 621 C CA . THR A 1 82 ? -6.966 -3.438 10.739 1.00 87.69 82 THR A CA 1
ATOM 622 C C . THR A 1 82 ? -5.635 -2.873 10.266 1.00 87.69 82 THR A C 1
ATOM 624 O O . THR A 1 82 ? -4.815 -2.477 11.087 1.00 87.69 82 THR A O 1
ATOM 627 N N . GLN A 1 83 ? -5.415 -2.837 8.951 1.00 87.81 83 GLN A N 1
ATOM 628 C CA . GLN A 1 83 ? -4.169 -2.344 8.374 1.00 87.81 83 GLN A CA 1
ATOM 629 C C . GLN A 1 83 ? -4.381 -1.865 6.938 1.00 87.81 83 GLN A C 1
ATOM 631 O O . GLN A 1 83 ? -5.178 -2.442 6.196 1.00 87.81 83 GLN A O 1
ATOM 636 N N . VAL A 1 84 ? -3.632 -0.837 6.551 1.00 88.31 84 VAL A N 1
ATOM 637 C CA . VAL A 1 84 ? -3.593 -0.285 5.196 1.00 88.31 84 VAL A CA 1
ATOM 638 C C . VAL A 1 84 ? -2.181 -0.475 4.666 1.00 88.31 84 VAL A C 1
ATOM 640 O O . VAL A 1 84 ? -1.231 0.000 5.275 1.00 88.31 84 VAL A O 1
ATOM 643 N N . ILE A 1 85 ? -2.027 -1.208 3.572 1.00 87.94 85 ILE A N 1
ATOM 644 C CA . ILE A 1 85 ? -0.739 -1.544 2.971 1.00 87.94 85 ILE A CA 1
ATOM 645 C C . ILE A 1 85 ? -0.625 -0.776 1.656 1.00 87.94 85 ILE A C 1
ATOM 647 O O . ILE A 1 85 ? -1.421 -0.982 0.743 1.00 87.94 85 ILE A O 1
ATOM 651 N N . VAL A 1 86 ? 0.353 0.116 1.564 1.00 88.12 86 VAL A N 1
ATOM 652 C CA . VAL A 1 86 ? 0.612 0.941 0.375 1.00 88.12 86 VAL A CA 1
ATOM 653 C C . VAL A 1 86 ? 2.071 0.832 -0.034 1.00 88.12 86 VAL A C 1
ATOM 655 O O . VAL A 1 86 ? 2.917 0.544 0.807 1.00 88.12 86 VAL A O 1
ATOM 658 N N . THR A 1 87 ? 2.400 1.060 -1.305 1.00 87.81 87 THR A N 1
ATOM 659 C CA . THR A 1 87 ? 3.814 1.110 -1.716 1.00 87.81 87 THR A CA 1
ATOM 660 C C . THR A 1 87 ? 4.393 2.513 -1.551 1.00 87.81 87 THR A C 1
ATOM 662 O O . THR A 1 87 ? 3.657 3.500 -1.499 1.00 87.81 87 THR A O 1
ATOM 665 N N . ASN A 1 88 ? 5.717 2.636 -1.520 1.00 89.75 88 ASN A N 1
ATOM 666 C CA . ASN A 1 88 ? 6.423 3.923 -1.495 1.00 89.75 88 ASN A CA 1
ATOM 667 C C . ASN A 1 88 ? 6.477 4.656 -2.853 1.00 89.75 88 ASN A C 1
ATOM 669 O O . ASN A 1 88 ? 7.357 5.482 -3.078 1.00 89.75 88 ASN A O 1
ATOM 673 N N . THR A 1 89 ? 5.527 4.397 -3.755 1.00 85.25 89 THR A N 1
ATOM 674 C CA . THR A 1 89 ? 5.410 5.113 -5.041 1.00 85.25 89 THR A CA 1
ATOM 675 C C . THR A 1 89 ? 5.085 6.598 -4.881 1.00 85.25 89 THR A C 1
ATOM 677 O O . THR A 1 89 ? 5.453 7.398 -5.736 1.00 85.25 89 THR A O 1
ATOM 680 N N . VAL A 1 90 ? 4.392 6.968 -3.799 1.00 88.06 90 VAL A N 1
ATOM 681 C CA . VAL A 1 90 ? 4.065 8.353 -3.434 1.00 88.06 90 VAL A CA 1
ATOM 682 C C . VAL A 1 90 ? 4.565 8.600 -2.008 1.00 88.06 90 VAL A C 1
ATOM 684 O O . VAL A 1 90 ? 4.317 7.751 -1.149 1.00 88.06 90 VAL A O 1
ATOM 687 N N . PRO A 1 91 ? 5.243 9.724 -1.711 1.00 87.94 91 PRO A N 1
ATOM 688 C CA . PRO A 1 91 ? 5.683 10.036 -0.354 1.00 87.94 91 PRO A CA 1
ATOM 689 C C . PRO A 1 91 ? 4.486 10.253 0.582 1.00 87.94 91 PRO A C 1
ATOM 691 O O . PRO A 1 91 ? 3.656 11.123 0.330 1.00 87.94 91 PRO A O 1
ATOM 694 N N . HIS A 1 92 ? 4.412 9.491 1.676 1.00 90.25 92 HIS A N 1
ATOM 695 C CA . HIS A 1 92 ? 3.284 9.545 2.619 1.00 90.25 92 HIS A CA 1
ATOM 696 C C . HIS A 1 92 ? 3.707 9.462 4.100 1.00 90.25 92 HIS A C 1
ATOM 698 O O . HIS A 1 92 ? 2.949 9.004 4.957 1.00 90.25 92 HIS A O 1
ATOM 704 N N . GLU A 1 93 ? 4.923 9.908 4.433 1.00 88.19 93 GLU A N 1
ATOM 705 C CA . GLU A 1 93 ? 5.453 9.837 5.806 1.00 88.19 93 GLU A CA 1
ATOM 706 C C . GLU A 1 93 ? 4.633 10.666 6.808 1.00 88.19 93 GLU A C 1
ATOM 708 O O . GLU A 1 93 ? 4.410 10.241 7.941 1.00 88.19 93 GLU A O 1
ATOM 713 N N . VAL A 1 94 ? 4.101 11.822 6.391 1.00 89.19 94 VAL A N 1
ATOM 714 C CA . VAL A 1 94 ? 3.238 12.655 7.249 1.00 89.19 94 VAL A CA 1
ATOM 715 C C . VAL A 1 94 ? 1.927 11.935 7.569 1.00 89.19 94 VAL A C 1
ATOM 717 O O . VAL A 1 94 ? 1.465 11.935 8.709 1.00 89.19 94 VAL A O 1
ATOM 720 N N . GLN A 1 95 ? 1.340 11.279 6.575 1.00 89.56 95 GLN A N 1
ATOM 721 C CA . GLN A 1 95 ? 0.114 10.501 6.702 1.00 89.56 95 GLN A CA 1
ATOM 722 C C . GLN A 1 95 ? 0.328 9.291 7.615 1.00 89.56 95 GLN A C 1
ATOM 724 O O . GLN A 1 95 ? -0.508 9.010 8.471 1.00 89.56 95 GLN A O 1
ATOM 729 N N . LYS A 1 96 ? 1.480 8.630 7.493 1.00 89.19 96 LYS A N 1
ATOM 730 C CA . LYS A 1 96 ? 1.895 7.515 8.349 1.00 89.19 96 LYS A CA 1
ATOM 731 C C . LYS A 1 96 ? 2.104 7.933 9.806 1.00 89.19 96 LYS A C 1
ATOM 733 O O . LYS A 1 96 ? 1.737 7.186 10.705 1.00 89.19 96 LYS A O 1
ATOM 738 N N . MET A 1 97 ? 2.609 9.143 10.060 1.00 88.81 97 MET A N 1
ATOM 739 C CA . MET A 1 97 ? 2.665 9.697 11.422 1.00 88.81 97 MET A CA 1
ATOM 740 C C . MET A 1 97 ? 1.272 9.966 12.011 1.00 88.81 97 MET A C 1
ATOM 742 O O . MET A 1 97 ? 1.096 9.886 13.223 1.00 88.81 97 MET A O 1
ATOM 746 N N . ARG A 1 98 ? 0.274 10.275 11.171 1.00 89.81 98 ARG A N 1
ATOM 747 C CA . ARG A 1 98 ? -1.118 10.506 11.600 1.00 89.81 98 ARG A CA 1
ATOM 748 C C . ARG A 1 98 ? -1.925 9.212 11.783 1.00 89.81 98 ARG A C 1
ATOM 750 O O . ARG A 1 98 ? -2.967 9.263 12.429 1.00 89.81 98 ARG A O 1
ATOM 757 N N . CYS A 1 99 ? -1.486 8.086 11.215 1.00 91.38 99 CYS A N 1
ATOM 758 C CA . CYS A 1 99 ? -2.219 6.818 11.232 1.00 91.38 99 CYS A CA 1
ATOM 759 C C . CYS A 1 99 ? -1.272 5.611 11.333 1.00 91.38 99 CYS A C 1
ATOM 761 O O . CYS A 1 99 ? -0.568 5.265 10.382 1.00 91.38 99 CYS A O 1
ATOM 763 N N . HIS A 1 100 ? -1.314 4.909 12.469 1.00 91.69 100 HIS A N 1
ATOM 764 C CA . HIS A 1 100 ? -0.417 3.784 12.769 1.00 91.69 100 HIS A CA 1
ATOM 765 C C . HIS A 1 100 ? -0.760 2.515 11.981 1.00 91.69 100 HIS A C 1
ATOM 767 O O . HIS A 1 100 ? 0.046 1.583 11.898 1.00 91.69 100 HIS A O 1
ATOM 773 N N . LYS A 1 101 ? -1.962 2.467 11.400 1.00 91.75 101 LYS A N 1
ATOM 774 C CA . LYS A 1 101 ? -2.436 1.351 10.576 1.00 91.75 101 LYS A CA 1
ATOM 775 C C . LYS A 1 101 ? -1.785 1.316 9.196 1.00 91.75 101 LYS A C 1
ATOM 777 O O . LYS A 1 101 ? -1.885 0.290 8.523 1.00 91.75 101 LYS A O 1
ATOM 782 N N . ILE A 1 102 ? -1.140 2.404 8.767 1.00 91.50 102 ILE A N 1
ATOM 783 C CA . ILE A 1 102 ? -0.490 2.492 7.458 1.00 91.50 102 ILE A CA 1
ATOM 784 C C . ILE A 1 102 ? 0.866 1.781 7.508 1.00 91.50 102 ILE A C 1
ATOM 786 O O . ILE A 1 102 ? 1.758 2.118 8.289 1.00 91.50 102 ILE A O 1
ATOM 790 N N . LYS A 1 103 ? 1.032 0.791 6.635 1.00 90.25 103 LYS A N 1
ATOM 791 C CA . LYS A 1 103 ? 2.279 0.074 6.389 1.00 90.25 103 LYS A CA 1
ATOM 792 C C . LYS A 1 103 ? 2.720 0.311 4.957 1.00 90.25 103 LYS A C 1
ATOM 794 O O . LYS A 1 103 ? 1.933 0.179 4.025 1.00 90.25 103 LYS A O 1
ATOM 799 N N . THR A 1 104 ? 3.994 0.642 4.813 1.00 89.81 104 THR A N 1
ATOM 800 C CA . THR A 1 104 ? 4.613 0.914 3.521 1.00 89.81 104 THR A CA 1
ATOM 801 C C . THR A 1 104 ? 5.382 -0.319 3.063 1.00 89.81 104 THR A C 1
ATOM 803 O O . TH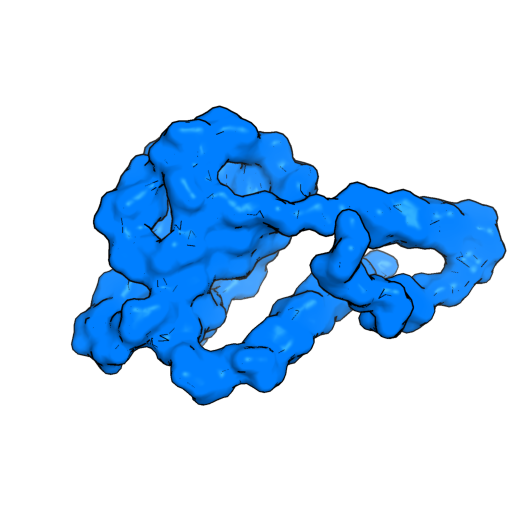R A 1 104 ? 6.160 -0.862 3.844 1.00 89.81 104 THR A O 1
ATOM 806 N N . VAL A 1 105 ? 5.172 -0.738 1.820 1.00 87.88 105 VAL A N 1
ATOM 807 C CA . VAL A 1 105 ? 5.985 -1.739 1.120 1.00 87.88 105 VAL A CA 1
ATOM 808 C C . VAL A 1 105 ? 6.959 -0.999 0.215 1.00 87.88 105 VAL A C 1
ATOM 810 O O . VAL A 1 105 ? 6.546 -0.156 -0.586 1.00 87.88 105 VAL A O 1
ATOM 813 N N . ASP A 1 106 ? 8.247 -1.285 0.361 1.00 85.81 106 ASP A N 1
ATOM 814 C CA . ASP A 1 106 ? 9.264 -0.716 -0.515 1.00 85.81 106 ASP A CA 1
ATOM 815 C C . ASP A 1 106 ? 9.256 -1.444 -1.866 1.00 85.81 106 ASP A C 1
ATOM 817 O O . ASP A 1 106 ? 9.275 -2.670 -1.924 1.00 85.81 106 ASP A O 1
ATOM 821 N N . ILE A 1 107 ? 9.205 -0.686 -2.959 1.00 87.06 107 ILE A N 1
ATOM 822 C CA . ILE A 1 107 ? 9.318 -1.210 -4.325 1.00 87.06 107 ILE A CA 1
ATOM 823 C C . ILE A 1 107 ? 10.603 -0.750 -5.027 1.00 87.06 107 ILE A C 1
ATOM 825 O O . ILE A 1 107 ? 10.785 -1.017 -6.217 1.00 87.06 107 ILE A O 1
ATOM 829 N N . SER A 1 108 ? 11.506 -0.061 -4.322 1.00 87.31 108 SER A N 1
ATOM 830 C CA . SER A 1 108 ? 12.746 0.490 -4.885 1.00 87.31 108 SER A CA 1
ATOM 831 C C . SER A 1 108 ? 13.608 -0.595 -5.520 1.00 87.31 108 SER A C 1
ATOM 833 O O . SER A 1 108 ? 14.138 -0.392 -6.611 1.00 87.31 108 SER A O 1
ATOM 835 N N . LEU A 1 109 ? 13.695 -1.769 -4.886 1.00 85.19 109 LEU A N 1
ATOM 836 C CA . LEU A 1 109 ? 14.442 -2.910 -5.412 1.00 85.19 109 LEU A CA 1
ATOM 837 C C . LEU A 1 109 ? 13.856 -3.406 -6.741 1.00 85.19 109 LEU A C 1
ATOM 839 O O . LEU A 1 109 ? 14.590 -3.601 -7.709 1.00 85.19 109 LEU A O 1
ATOM 843 N N . MET A 1 110 ? 12.526 -3.524 -6.822 1.00 84.19 110 MET A N 1
ATOM 844 C CA . MET A 1 110 ? 11.840 -3.913 -8.057 1.00 84.19 110 MET A CA 1
ATOM 845 C C . MET A 1 110 ? 12.086 -2.908 -9.184 1.00 84.19 110 MET A C 1
ATOM 847 O O . MET A 1 110 ? 12.311 -3.304 -10.328 1.00 84.19 110 MET A O 1
ATOM 851 N N . LEU A 1 111 ? 12.049 -1.610 -8.872 1.00 86.94 111 LEU A N 1
ATOM 852 C CA . LEU A 1 111 ? 12.328 -0.550 -9.842 1.00 86.94 111 LEU A CA 1
ATOM 853 C C . LEU A 1 111 ? 13.796 -0.560 -10.285 1.00 86.94 111 LEU A C 1
ATOM 855 O O . LEU A 1 111 ? 14.071 -0.414 -11.475 1.00 86.94 111 LEU A O 1
ATOM 859 N N . CYS A 1 112 ? 14.729 -0.780 -9.358 1.00 88.25 112 CYS A N 1
ATOM 860 C CA . CYS A 1 112 ? 16.156 -0.900 -9.645 1.00 88.25 112 CYS A CA 1
ATOM 861 C C . CYS A 1 112 ? 16.432 -2.064 -10.607 1.00 88.25 112 CYS A C 1
ATOM 863 O O . CYS A 1 112 ? 17.041 -1.868 -11.660 1.00 88.25 112 CYS A O 1
ATOM 865 N N . GLU A 1 113 ? 15.902 -3.254 -10.310 1.00 85.75 113 GLU A N 1
ATOM 866 C CA . GLU A 1 113 ? 16.055 -4.427 -11.174 1.00 85.75 113 GLU A CA 1
ATOM 867 C C . GLU A 1 113 ? 15.368 -4.250 -12.530 1.00 85.75 113 GLU A C 1
ATOM 869 O O . GLU A 1 113 ? 15.909 -4.662 -13.558 1.00 85.75 113 GLU A O 1
ATOM 874 N N . ALA A 1 114 ? 14.208 -3.589 -12.571 1.00 87.00 114 ALA A N 1
ATOM 875 C CA . ALA A 1 114 ? 13.557 -3.246 -13.829 1.00 87.00 114 ALA A CA 1
ATOM 876 C C . ALA A 1 114 ? 14.453 -2.354 -14.705 1.00 87.00 114 ALA A C 1
ATOM 878 O O . ALA A 1 114 ? 14.641 -2.646 -15.886 1.00 87.00 114 ALA A O 1
ATOM 879 N N . ILE A 1 115 ? 15.045 -1.298 -14.135 1.00 88.56 115 ILE A N 1
ATOM 880 C CA . ILE A 1 115 ? 15.957 -0.395 -14.854 1.00 88.56 115 ILE A CA 1
ATOM 881 C C . ILE A 1 115 ? 17.209 -1.149 -15.317 1.00 88.56 115 ILE A C 1
ATOM 883 O O . ILE A 1 115 ? 17.590 -1.030 -16.484 1.00 88.56 115 ILE A O 1
ATOM 887 N N . ARG A 1 116 ? 17.814 -1.966 -14.444 1.00 89.44 116 ARG A N 1
ATOM 888 C CA . ARG A 1 116 ? 18.988 -2.790 -14.767 1.00 89.44 116 ARG A CA 1
ATOM 889 C C . ARG A 1 116 ? 18.703 -3.704 -15.961 1.00 89.44 116 ARG A C 1
ATOM 891 O O . ARG A 1 116 ? 19.462 -3.719 -16.927 1.00 89.44 116 ARG A O 1
ATOM 898 N N . ARG A 1 117 ? 17.575 -4.417 -15.942 1.00 88.25 117 ARG A N 1
ATOM 899 C CA . ARG A 1 117 ? 17.175 -5.331 -17.022 1.00 88.25 117 ARG A CA 1
ATOM 900 C C . ARG A 1 117 ? 16.897 -4.600 -18.331 1.00 88.25 117 ARG A C 1
ATOM 902 O O . ARG A 1 117 ? 17.330 -5.074 -19.376 1.00 88.25 117 ARG A O 1
ATOM 909 N N . ILE A 1 118 ? 16.241 -3.437 -18.284 1.00 88.88 118 ILE A N 1
ATOM 910 C CA . ILE A 1 118 ? 16.026 -2.593 -19.472 1.00 88.88 118 ILE A CA 1
ATOM 911 C C . ILE A 1 118 ? 17.368 -2.154 -20.066 1.00 88.88 118 ILE A C 1
ATOM 913 O O . ILE A 1 118 ? 17.559 -2.255 -21.274 1.00 88.88 118 ILE A O 1
ATOM 917 N N . TYR A 1 119 ? 18.313 -1.722 -19.227 1.00 92.69 119 TYR A N 1
ATOM 918 C CA . TYR A 1 119 ? 19.642 -1.305 -19.673 1.00 92.69 119 TYR A CA 1
ATOM 919 C C . TYR A 1 119 ? 20.435 -2.453 -20.323 1.00 92.69 119 TYR A C 1
ATOM 921 O O . TYR A 1 119 ? 21.122 -2.246 -21.321 1.00 92.69 119 TYR A O 1
ATOM 929 N N . HIS A 1 120 ? 20.301 -3.675 -19.803 1.00 90.88 120 HIS A N 1
ATOM 930 C CA . HIS A 1 120 ? 20.979 -4.867 -20.323 1.00 90.88 120 HIS A CA 1
ATOM 931 C C . HIS A 1 120 ? 20.176 -5.656 -21.378 1.00 90.88 120 HIS A C 1
ATOM 933 O O . HIS A 1 120 ? 20.642 -6.702 -21.827 1.00 90.88 120 HIS A O 1
ATOM 939 N N . ASN A 1 121 ? 19.003 -5.170 -21.811 1.00 88.25 121 ASN A N 1
ATOM 940 C CA . ASN A 1 121 ? 18.067 -5.888 -22.695 1.00 88.25 121 ASN A CA 1
ATOM 941 C C . ASN A 1 121 ? 17.707 -7.307 -22.201 1.00 88.25 121 ASN A C 1
ATOM 943 O O . ASN A 1 121 ? 17.484 -8.230 -22.988 1.00 88.25 121 ASN A O 1
ATOM 947 N N . GLU A 1 122 ? 17.646 -7.487 -20.885 1.00 85.31 122 GLU A N 1
ATOM 948 C CA . GLU A 1 122 ? 17.254 -8.741 -20.250 1.00 85.31 122 GLU A CA 1
ATOM 949 C C . GLU A 1 122 ? 15.724 -8.893 -20.211 1.00 85.31 122 GLU A C 1
ATOM 951 O O . GLU A 1 122 ? 14.958 -7.927 -20.253 1.00 85.31 122 GLU A O 1
ATOM 956 N N . SER A 1 123 ? 15.247 -10.135 -20.092 1.00 83.94 123 SER A N 1
ATOM 957 C CA . SER A 1 123 ? 13.810 -10.405 -20.022 1.00 83.94 123 SER A CA 1
ATOM 958 C C . SER A 1 123 ? 13.197 -9.894 -18.717 1.00 83.94 123 SER A C 1
ATOM 960 O O . SER A 1 123 ? 13.571 -10.314 -17.621 1.00 83.94 123 SER A O 1
ATOM 962 N N . MET A 1 124 ? 12.158 -9.068 -18.846 1.00 79.44 124 MET A N 1
ATOM 963 C CA . MET A 1 124 ? 11.332 -8.608 -17.723 1.00 79.44 124 MET A CA 1
ATOM 964 C C . MET A 1 124 ? 10.496 -9.729 -17.092 1.00 79.44 124 MET A C 1
ATOM 966 O O . MET A 1 124 ? 10.044 -9.595 -15.962 1.00 79.44 124 MET A O 1
ATOM 970 N N . GLY A 1 125 ? 10.286 -10.852 -17.787 1.00 74.19 125 GLY A N 1
ATOM 971 C CA . GLY A 1 125 ? 9.459 -11.950 -17.273 1.00 74.19 125 GLY A CA 1
ATOM 972 C C . GLY A 1 125 ? 10.066 -12.673 -16.065 1.00 74.19 125 GLY A C 1
ATOM 973 O O . GLY A 1 125 ? 9.343 -13.330 -15.324 1.00 74.19 125 GLY A O 1
ATOM 974 N N . GLN A 1 126 ? 11.381 -12.564 -15.870 1.00 71.19 126 GLN A N 1
ATOM 975 C CA . GLN A 1 126 ? 12.082 -13.108 -14.702 1.00 71.19 126 GLN A CA 1
ATOM 976 C C . GLN A 1 126 ? 11.952 -12.205 -13.468 1.00 71.19 126 GLN A C 1
ATOM 978 O O . GLN A 1 126 ? 11.952 -12.723 -12.358 1.00 71.19 126 GLN A O 1
ATOM 983 N N . LEU A 1 127 ? 11.744 -10.892 -13.652 1.00 74.50 127 LEU A N 1
ATOM 984 C CA . LEU A 1 127 ? 11.550 -9.946 -12.547 1.00 74.50 127 LEU A CA 1
ATOM 985 C C . LEU A 1 127 ? 10.435 -10.424 -11.608 1.00 74.50 127 LEU A C 1
ATOM 987 O O . LEU A 1 127 ? 10.608 -10.419 -10.406 1.00 74.50 127 LEU A O 1
ATOM 991 N N . PHE A 1 128 ? 9.323 -10.920 -12.149 1.00 68.69 128 PHE A N 1
ATOM 992 C CA . PHE A 1 128 ? 8.163 -11.340 -11.353 1.00 68.69 128 PHE A CA 1
ATOM 993 C C . PHE A 1 128 ? 8.267 -12.743 -10.741 1.00 68.69 128 PHE A C 1
ATOM 995 O O . PHE A 1 128 ? 7.364 -13.142 -10.013 1.00 68.69 128 PHE A O 1
ATOM 1002 N N . ARG A 1 129 ? 9.316 -13.511 -11.062 1.00 67.12 129 ARG A N 1
ATOM 1003 C CA . ARG A 1 129 ? 9.524 -14.866 -10.522 1.00 67.12 129 ARG A CA 1
ATOM 1004 C C . ARG A 1 129 ? 10.525 -14.905 -9.376 1.00 67.12 129 ARG A C 1
ATOM 1006 O O . ARG A 1 129 ? 10.375 -15.747 -8.500 1.00 67.12 129 ARG A O 1
ATOM 1013 N N . ASP A 1 130 ? 11.500 -14.001 -9.395 1.00 62.75 130 ASP A N 1
ATOM 1014 C CA . ASP A 1 130 ? 12.657 -14.054 -8.498 1.00 62.75 130 ASP A CA 1
ATOM 1015 C C . ASP A 1 130 ? 12.543 -13.085 -7.304 1.00 62.75 130 ASP A C 1
ATOM 1017 O O . ASP A 1 130 ? 13.431 -13.060 -6.460 1.00 62.75 130 ASP A O 1
ATOM 1021 N N . ILE A 1 131 ? 11.471 -12.285 -7.206 1.00 59.19 131 ILE A N 1
ATOM 1022 C CA . ILE A 1 131 ? 11.272 -11.374 -6.067 1.00 59.19 131 ILE A CA 1
ATOM 1023 C C . ILE A 1 131 ? 10.767 -12.167 -4.859 1.00 59.19 131 ILE A C 1
ATOM 1025 O O . ILE A 1 131 ? 9.607 -12.583 -4.807 1.00 59.19 131 ILE A O 1
ATOM 1029 N N . THR A 1 132 ? 11.641 -12.341 -3.875 1.00 53.50 132 THR A N 1
ATOM 1030 C CA . THR A 1 132 ? 11.316 -12.786 -2.518 1.00 53.50 132 THR A CA 1
ATOM 1031 C C . THR A 1 132 ? 10.934 -11.585 -1.650 1.00 53.50 132 THR A C 1
ATOM 1033 O O . THR A 1 132 ? 11.522 -10.519 -1.775 1.00 53.50 132 THR A O 1
ATOM 1036 N N . LEU A 1 133 ? 9.936 -11.737 -0.770 1.00 55.06 133 LEU A N 1
ATOM 1037 C CA . LEU A 1 133 ? 9.445 -10.678 0.138 1.00 55.06 133 LEU A CA 1
ATOM 1038 C C . LEU A 1 133 ? 10.378 -10.421 1.344 1.00 55.06 133 LEU A C 1
ATOM 1040 O O . LEU A 1 133 ? 9.968 -9.764 2.300 1.00 55.06 133 LEU A O 1
ATOM 1044 N N . ASP A 1 134 ? 11.586 -10.985 1.312 1.00 50.81 134 ASP A N 1
ATOM 1045 C CA . ASP A 1 134 ? 12.529 -11.030 2.434 1.00 50.81 134 ASP A CA 1
ATOM 1046 C C . ASP A 1 134 ? 13.651 -9.973 2.337 1.00 50.81 134 ASP A C 1
ATOM 1048 O O . ASP A 1 134 ? 14.472 -9.891 3.251 1.00 50.81 134 ASP A O 1
ATOM 1052 N N . ASP A 1 135 ? 13.657 -9.155 1.276 1.00 40.91 135 ASP A N 1
ATOM 1053 C CA . ASP A 1 135 ? 14.599 -8.046 1.031 1.00 40.91 135 ASP A CA 1
ATOM 1054 C C . ASP A 1 135 ? 13.893 -6.679 1.085 1.00 40.91 135 ASP A C 1
ATOM 1056 O O . ASP A 1 135 ? 14.508 -5.715 1.603 1.00 40.91 135 ASP A O 1
#

Secondary structure (DSSP, 8-state):
-HHHHHHHHHHHHHHHHH-TTS----S-SSSS---SEE---HHHHHHHHHHHHTT-S--EEEEEEE---TTHHHHHHHSS--EEEEEBTS--HHHHHH-TTEEEEP-HHHHHHHHHHHHTT--GGGHHHH--TT-